Protein AF-A0A7C5RHK8-F1 (afdb_monomer)

Secondary structure (DSSP, 8-state):
--EEEEEEEEEEEEE--B-TTSPBPPPEEEEEEEEEEEEES---TTS-SS-HHHHHHHHHHHHHTTTTSBGGGSGGGTTS---HHHHHHHHHHHHHTT-SSEEEEEEEESSSS-EEEEE--

Foldseek 3Di:
DKDKDKDKDWAKEWEWFQDPVRDIDDIDIFTKMKMWMFMDDDAPPVRHPDDRVVLVVQLCVQCVLGHPYYVCPRPQCVPHGPDLVSVQVSSLVSSCVVDPTHTQWMWMDRDPPDIDIDGPD

Radius of gyration: 15.44 Å; Cα contacts (8 Å, |Δi|>4): 229; chains: 1; bounding box: 37×28×53 Å

Structure (mmCIF, N/CA/C/O backbone):
data_AF-A0A7C5RHK8-F1
#
_entry.id   AF-A0A7C5RHK8-F1
#
loop_
_atom_site.group_PDB
_atom_site.i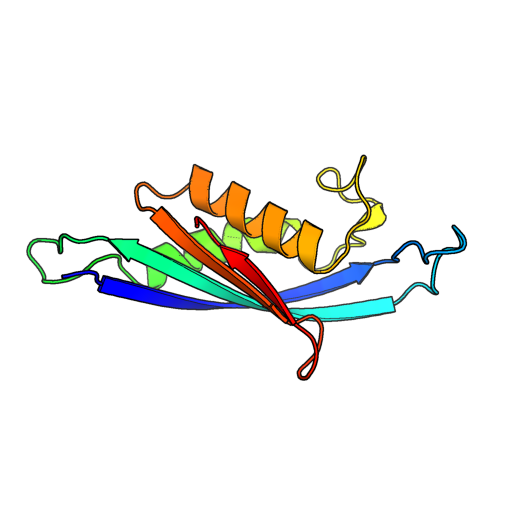d
_atom_site.type_symbol
_atom_site.label_atom_id
_atom_site.label_alt_id
_atom_site.label_comp_id
_atom_site.label_asym_id
_atom_site.label_entity_id
_atom_site.label_seq_id
_atom_site.pdbx_PDB_ins_code
_atom_site.Cartn_x
_atom_site.Cartn_y
_atom_site.Cartn_z
_atom_site.occupancy
_atom_site.B_iso_or_equiv
_atom_site.auth_seq_id
_atom_site.auth_comp_id
_atom_site.auth_asym_id
_atom_site.auth_atom_id
_atom_site.pdbx_PDB_model_num
ATOM 1 N N . MET A 1 1 ? -23.017 5.981 13.375 1.00 91.56 1 MET A N 1
ATOM 2 C CA . MET A 1 1 ? -21.955 6.942 12.992 1.00 91.56 1 MET A CA 1
ATOM 3 C C . MET A 1 1 ? -20.794 6.120 12.457 1.00 91.56 1 MET A C 1
ATOM 5 O O . MET A 1 1 ? -20.640 5.008 12.933 1.00 91.56 1 MET A O 1
ATOM 9 N N . ILE A 1 2 ? -20.037 6.600 11.469 1.00 96.00 2 ILE A N 1
ATOM 10 C CA . ILE A 1 2 ? -18.838 5.896 10.984 1.00 96.00 2 ILE A CA 1
ATOM 11 C C . ILE A 1 2 ? -17.607 6.644 11.482 1.00 96.00 2 ILE A C 1
ATOM 13 O O . ILE A 1 2 ? -17.495 7.851 11.269 1.00 96.00 2 ILE A O 1
ATOM 17 N N . TYR A 1 3 ? -16.699 5.915 12.119 1.00 97.81 3 TYR A N 1
ATOM 18 C CA . TYR A 1 3 ? -15.397 6.388 12.564 1.00 97.81 3 TYR A CA 1
ATOM 19 C C . TYR A 1 3 ? -14.323 5.942 11.576 1.00 97.81 3 TYR A C 1
ATOM 21 O O . TYR A 1 3 ? -14.429 4.871 10.974 1.00 97.81 3 TYR A O 1
ATOM 29 N N . ARG A 1 4 ? -13.291 6.772 11.416 1.00 98.12 4 ARG A N 1
ATOM 30 C CA . ARG A 1 4 ? -12.131 6.502 10.565 1.00 98.12 4 ARG A CA 1
ATOM 31 C C . ARG A 1 4 ? -10.853 6.781 11.331 1.00 98.12 4 ARG A C 1
ATOM 33 O O . ARG A 1 4 ? -10.742 7.825 11.972 1.00 98.12 4 ARG A O 1
ATOM 40 N N . VAL A 1 5 ? -9.902 5.861 11.236 1.00 98.44 5 VAL A N 1
ATOM 41 C CA . VAL A 1 5 ? -8.550 6.009 11.778 1.00 98.44 5 VAL A CA 1
ATOM 42 C C . VAL A 1 5 ? -7.569 5.938 10.620 1.00 98.44 5 VAL A C 1
ATOM 44 O O . VAL A 1 5 ? -7.653 5.031 9.796 1.00 98.44 5 VAL A O 1
ATOM 47 N N . VAL A 1 6 ? -6.661 6.913 10.557 1.00 98.69 6 VAL A N 1
ATOM 48 C CA . VAL A 1 6 ? -5.714 7.082 9.454 1.00 98.69 6 VAL A CA 1
ATOM 49 C C . VAL A 1 6 ? -4.290 7.078 9.992 1.00 98.69 6 VAL A C 1
ATOM 51 O O . VAL A 1 6 ? -3.975 7.832 10.912 1.00 98.69 6 VAL A O 1
ATOM 54 N N . VAL A 1 7 ? -3.424 6.258 9.399 1.00 98.81 7 VAL A N 1
ATOM 55 C CA . VAL A 1 7 ? -1.991 6.207 9.713 1.00 98.81 7 VAL A CA 1
ATOM 56 C C . VAL A 1 7 ? -1.182 6.368 8.431 1.00 98.81 7 VAL A C 1
ATOM 58 O O . VAL A 1 7 ? -1.503 5.777 7.400 1.00 98.81 7 VAL A O 1
ATOM 61 N N . LYS A 1 8 ? -0.121 7.178 8.513 1.00 98.62 8 LYS A N 1
ATOM 62 C CA . LYS A 1 8 ? 0.854 7.375 7.437 1.00 98.62 8 LYS 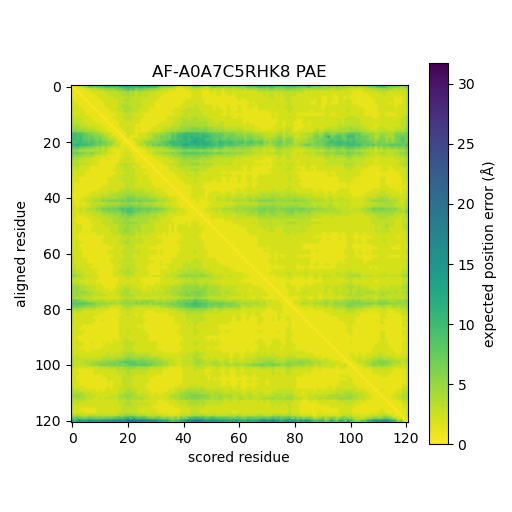A CA 1
ATOM 63 C C . LYS A 1 8 ? 2.135 6.598 7.715 1.00 98.62 8 LYS A C 1
ATOM 65 O O . LYS A 1 8 ? 2.575 6.517 8.860 1.00 98.62 8 LYS A O 1
ATOM 70 N N . SER A 1 9 ? 2.735 6.073 6.657 1.00 98.44 9 SER A N 1
ATOM 71 C CA . SER A 1 9 ? 4.050 5.436 6.657 1.00 98.44 9 SER A CA 1
ATOM 72 C C . SER A 1 9 ? 4.738 5.652 5.304 1.00 98.44 9 SER A C 1
ATOM 74 O O . SER A 1 9 ? 4.154 6.247 4.398 1.00 98.44 9 SER A O 1
ATOM 76 N N . SER A 1 10 ? 5.971 5.185 5.150 1.00 98.56 10 SER A N 1
ATOM 77 C CA . SER A 1 10 ? 6.719 5.299 3.898 1.00 98.56 10 SER A CA 1
ATOM 78 C C . SER A 1 10 ? 7.682 4.133 3.698 1.00 98.56 10 SER A C 1
ATOM 80 O O . SER A 1 10 ? 8.078 3.457 4.649 1.00 98.56 10 SER A O 1
ATOM 82 N N . PHE A 1 11 ? 8.043 3.885 2.443 1.00 98.75 11 PHE A N 1
ATOM 83 C CA . PHE A 1 11 ? 9.074 2.923 2.061 1.00 98.75 11 PHE A CA 1
ATOM 84 C C . PHE A 1 11 ? 9.768 3.390 0.777 1.00 98.75 11 PHE A C 1
ATOM 86 O O . PHE A 1 11 ? 9.208 4.169 0.008 1.00 98.75 11 PHE A O 1
ATOM 93 N N . SER A 1 12 ? 10.983 2.909 0.530 1.00 98.75 12 SER A N 1
ATOM 94 C CA . SER A 1 12 ? 11.765 3.274 -0.655 1.00 98.75 12 SER A CA 1
ATOM 95 C C . SER A 1 12 ? 11.997 2.045 -1.517 1.00 98.75 12 SER A C 1
ATOM 97 O O . SER A 1 12 ? 12.388 0.997 -1.004 1.00 98.75 12 SER A O 1
ATOM 99 N N . SER A 1 13 ? 11.753 2.117 -2.824 1.00 98.62 13 SER A N 1
ATOM 100 C CA . SER A 1 13 ? 11.959 0.974 -3.730 1.00 98.62 13 SER A CA 1
ATOM 101 C C . SER A 1 13 ? 12.191 1.416 -5.165 1.00 98.62 13 SER A C 1
ATOM 103 O O . SER A 1 13 ? 11.770 2.501 -5.561 1.00 98.62 13 SER A O 1
ATOM 105 N N . ALA A 1 14 ? 12.843 0.553 -5.941 1.00 98.50 14 ALA A N 1
ATOM 106 C CA . ALA A 1 14 ? 13.036 0.747 -7.372 1.00 98.50 14 ALA A CA 1
ATOM 107 C C . ALA A 1 14 ? 12.016 -0.069 -8.172 1.00 98.50 14 ALA A C 1
ATOM 109 O O . ALA A 1 14 ? 11.640 -1.167 -7.758 1.00 98.50 14 ALA A O 1
ATOM 110 N N . HIS A 1 15 ? 11.596 0.432 -9.330 1.00 98.19 15 HIS A N 1
ATOM 111 C CA . HIS A 1 15 ? 10.722 -0.295 -10.246 1.00 98.19 15 HIS A CA 1
ATOM 112 C C . HIS A 1 15 ? 10.887 0.162 -11.699 1.00 98.19 15 HIS A C 1
ATOM 114 O O . HIS A 1 15 ? 11.647 1.083 -12.012 1.00 98.19 15 HIS A O 1
ATOM 120 N N . ARG A 1 16 ? 10.180 -0.541 -12.581 1.00 97.62 16 ARG A N 1
ATOM 121 C CA . ARG A 1 16 ? 9.912 -0.169 -13.968 1.00 97.62 16 ARG A CA 1
ATOM 122 C C . ARG A 1 16 ? 8.477 -0.535 -14.301 1.00 97.62 16 ARG A C 1
ATOM 124 O O . ARG A 1 16 ? 8.016 -1.620 -13.939 1.00 97.62 16 ARG A O 1
ATOM 131 N N . VAL A 1 17 ? 7.820 0.312 -15.065 1.00 96.62 17 VAL A N 1
ATOM 132 C CA . VAL A 1 17 ? 6.469 0.146 -15.581 1.00 96.62 17 VAL A CA 1
ATOM 133 C C . VAL A 1 17 ? 6.512 -0.037 -17.097 1.00 96.62 17 VAL A C 1
ATOM 135 O O . VAL A 1 17 ? 7.417 0.429 -17.796 1.00 96.62 17 VAL A O 1
ATOM 138 N N . LYS A 1 18 ? 5.537 -0.791 -17.603 1.00 93.31 18 LYS A N 1
ATOM 139 C CA . LYS A 1 18 ? 5.332 -1.013 -19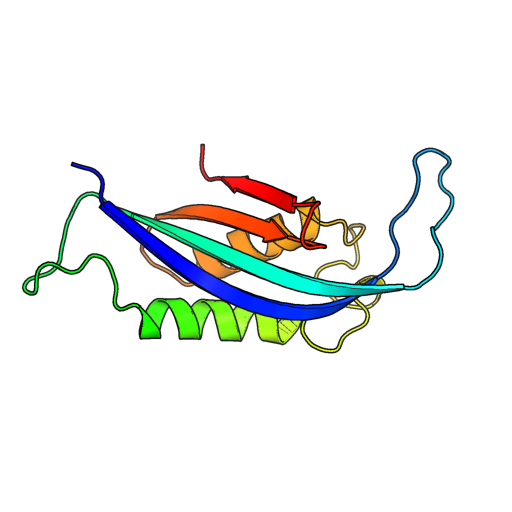.029 1.00 93.31 18 LYS A CA 1
ATOM 140 C C . LYS A 1 18 ? 4.434 0.092 -19.586 1.00 93.31 18 LYS A C 1
ATOM 142 O O . LYS A 1 18 ? 3.337 0.313 -19.079 1.00 93.31 18 LYS A O 1
ATOM 147 N N . LEU A 1 19 ? 4.912 0.778 -20.611 1.00 89.56 19 LEU A N 1
ATOM 148 C CA . LEU A 1 19 ? 4.224 1.860 -21.301 1.00 89.56 19 LEU A CA 1
ATOM 149 C C . LEU A 1 19 ? 3.144 1.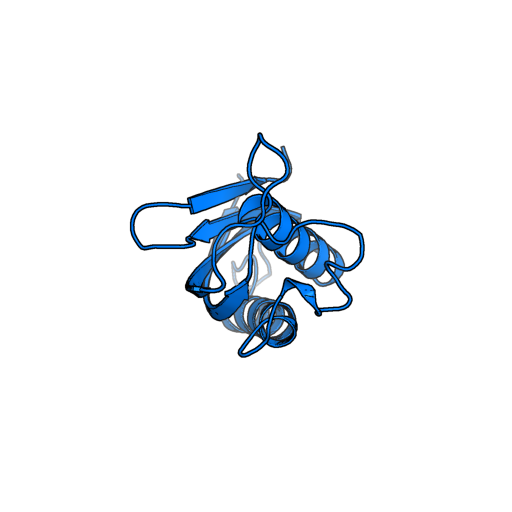312 -22.257 1.00 89.56 19 LEU A C 1
ATOM 151 O O . LEU A 1 19 ? 3.182 0.133 -22.621 1.00 89.56 19 LEU A O 1
ATOM 155 N N . PRO A 1 20 ? 2.195 2.150 -22.727 1.00 90.44 20 PRO A N 1
ATOM 156 C CA . PRO A 1 20 ? 1.130 1.719 -23.642 1.00 90.44 20 PRO A CA 1
ATOM 157 C C . PRO A 1 20 ? 1.610 1.112 -24.970 1.00 90.44 20 PRO A C 1
ATOM 159 O O . PRO A 1 20 ? 0.857 0.400 -25.624 1.00 90.44 20 PRO A O 1
ATOM 162 N N . ASN A 1 21 ? 2.847 1.399 -25.380 1.00 92.69 21 ASN A N 1
ATOM 163 C CA . ASN A 1 21 ? 3.495 0.838 -26.569 1.00 92.69 21 ASN A CA 1
ATOM 164 C C . ASN A 1 21 ? 4.261 -0.471 -26.283 1.00 92.69 21 ASN A C 1
ATOM 166 O O . ASN A 1 21 ? 5.082 -0.879 -27.099 1.00 92.69 21 ASN A O 1
ATOM 170 N N . ASP A 1 22 ? 4.025 -1.101 -25.129 1.00 90.00 22 ASP A N 1
ATOM 171 C CA . ASP A 1 22 ? 4.708 -2.301 -24.638 1.00 90.00 22 ASP A CA 1
ATOM 172 C C . ASP A 1 22 ? 6.211 -2.145 -24.329 1.00 90.00 22 ASP A C 1
ATOM 174 O O . ASP A 1 22 ? 6.878 -3.130 -23.991 1.00 90.00 22 ASP A O 1
ATOM 178 N N . GLU A 1 23 ? 6.750 -0.927 -24.361 1.00 94.94 23 GLU A N 1
ATOM 179 C CA . GLU A 1 23 ? 8.123 -0.663 -23.936 1.00 94.94 23 GLU A CA 1
ATOM 180 C C . GLU A 1 23 ? 8.218 -0.513 -22.417 1.00 94.94 23 GLU A C 1
ATOM 182 O O . GLU A 1 23 ? 7.279 -0.094 -21.746 1.00 94.94 23 GLU A O 1
ATOM 187 N N . TRP A 1 24 ? 9.375 -0.846 -21.851 1.00 95.94 24 TRP A N 1
ATOM 188 C CA . TRP A 1 24 ? 9.650 -0.590 -20.441 1.00 95.94 24 TRP A CA 1
ATOM 189 C C . TRP A 1 24 ? 10.288 0.779 -20.276 1.00 95.94 24 TRP A C 1
ATOM 191 O O . TRP A 1 24 ? 11.313 1.059 -20.902 1.00 95.94 24 TRP A O 1
ATOM 201 N N . GLU A 1 25 ? 9.771 1.577 -19.352 1.00 95.94 25 GLU A N 1
ATOM 202 C CA . GLU A 1 25 ? 10.449 2.804 -18.941 1.00 95.94 25 GLU A CA 1
ATOM 203 C C . GLU A 1 25 ? 11.835 2.508 -18.314 1.00 95.94 25 GLU A C 1
ATOM 205 O O . GLU A 1 25 ? 12.138 1.356 -17.960 1.00 95.94 25 GLU A O 1
ATOM 210 N N . PRO A 1 26 ? 12.721 3.509 -18.175 1.00 97.44 26 PRO A N 1
ATOM 211 C CA . PRO A 1 26 ? 13.996 3.339 -17.483 1.00 97.44 26 PRO A CA 1
ATOM 212 C C . PRO A 1 26 ? 13.828 2.920 -16.014 1.00 97.44 26 PRO A C 1
ATOM 214 O O . PRO A 1 26 ? 12.903 3.354 -15.332 1.00 97.44 26 PRO A O 1
ATOM 217 N N . LEU A 1 27 ? 14.764 2.107 -15.510 1.00 97.88 27 LEU A N 1
ATOM 218 C CA . LEU A 1 27 ? 14.846 1.797 -14.080 1.00 97.88 27 LEU A CA 1
ATOM 219 C C . LEU A 1 27 ? 14.995 3.079 -13.266 1.00 97.88 27 LEU A C 1
ATOM 221 O O . LEU A 1 27 ? 15.918 3.858 -13.499 1.00 97.88 27 LEU A O 1
ATOM 225 N N . HIS A 1 28 ? 14.123 3.242 -12.282 1.00 97.94 28 HIS A N 1
ATOM 226 C CA . HIS A 1 28 ? 14.175 4.338 -11.330 1.00 97.94 28 HIS A CA 1
ATOM 227 C C . HIS A 1 28 ? 13.579 3.889 -9.992 1.00 97.94 28 HIS A C 1
ATOM 229 O O . HIS A 1 28 ? 13.252 2.714 -9.813 1.00 97.94 28 HIS A O 1
ATOM 235 N N . GLY A 1 29 ? 13.485 4.795 -9.024 1.00 98.00 29 GLY A N 1
ATOM 236 C CA . GLY A 1 29 ? 12.888 4.484 -7.735 1.00 98.00 29 GLY A CA 1
ATOM 237 C C . GLY A 1 29 ? 12.286 5.697 -7.061 1.00 98.00 29 GLY A C 1
ATOM 238 O O . GLY A 1 29 ? 12.581 6.833 -7.427 1.00 98.00 29 GLY A O 1
ATOM 239 N N . HIS A 1 30 ? 11.470 5.413 -6.052 1.00 98.44 30 HIS A N 1
ATOM 240 C CA . HIS A 1 30 ? 10.671 6.400 -5.341 1.00 98.44 30 HIS A CA 1
ATOM 241 C C . HIS A 1 30 ? 10.751 6.201 -3.836 1.00 98.44 30 HIS A C 1
ATOM 243 O O . HIS A 1 30 ? 10.981 5.093 -3.341 1.00 98.44 30 HIS A O 1
ATOM 249 N N . ASN A 1 31 ? 10.509 7.295 -3.119 1.00 98.38 31 ASN A N 1
ATOM 250 C CA . ASN A 1 31 ? 10.212 7.285 -1.694 1.00 98.38 31 ASN A CA 1
ATOM 251 C C . ASN A 1 31 ? 8.693 7.360 -1.543 1.00 98.38 31 ASN A C 1
ATOM 253 O O . ASN A 1 31 ? 8.122 8.443 -1.415 1.00 98.38 31 ASN A O 1
ATOM 257 N N . TYR A 1 32 ? 8.049 6.200 -1.604 1.00 98.69 32 TYR A N 1
ATOM 258 C CA . TYR A 1 32 ? 6.602 6.092 -1.553 1.00 98.69 32 TYR A CA 1
ATOM 259 C C . TYR A 1 32 ? 6.075 6.521 -0.186 1.00 98.69 32 TYR A C 1
ATOM 261 O O . TYR A 1 32 ? 6.570 6.067 0.850 1.00 98.69 32 TYR A O 1
ATOM 269 N N . ASN A 1 33 ? 5.015 7.327 -0.178 1.00 98.69 33 ASN A N 1
ATOM 270 C CA . ASN A 1 33 ? 4.243 7.601 1.032 1.00 98.69 33 ASN A CA 1
ATOM 271 C C . ASN A 1 33 ? 2.923 6.832 0.979 1.00 98.69 33 ASN A C 1
ATOM 273 O O . ASN A 1 33 ? 2.199 6.883 -0.011 1.00 98.69 33 ASN A O 1
ATOM 277 N N . VAL A 1 34 ? 2.596 6.135 2.061 1.00 98.69 34 VAL A N 1
ATOM 278 C CA . VAL A 1 34 ? 1.389 5.318 2.194 1.00 98.69 34 VAL A CA 1
ATOM 279 C C . VAL A 1 34 ? 0.528 5.902 3.300 1.00 98.69 34 VAL A C 1
ATOM 281 O O . VAL A 1 34 ? 0.996 6.120 4.414 1.00 98.69 34 VAL A O 1
ATOM 284 N N . GLU A 1 35 ? -0.746 6.117 3.015 1.00 98.75 35 GLU A N 1
ATOM 285 C CA . GLU A 1 35 ? -1.771 6.449 3.994 1.00 98.75 35 GLU A CA 1
ATOM 286 C C . GLU A 1 35 ? -2.821 5.339 3.997 1.00 98.75 35 GLU A C 1
ATOM 288 O O . GLU A 1 35 ? -3.401 5.020 2.960 1.00 98.75 35 GLU A O 1
ATOM 293 N N . VAL A 1 36 ? -3.067 4.750 5.162 1.00 98.81 36 VAL A N 1
ATOM 294 C CA . VAL A 1 36 ? -4.054 3.681 5.332 1.00 98.81 36 VAL A CA 1
ATOM 295 C C . VAL A 1 36 ? -5.154 4.176 6.246 1.00 98.81 36 VAL A C 1
ATOM 297 O O . VAL A 1 36 ? -4.884 4.628 7.360 1.00 98.81 36 VAL A O 1
ATOM 300 N N . CYS A 1 37 ? -6.388 4.076 5.768 1.00 98.75 37 CYS A N 1
ATOM 301 C CA . CYS A 1 37 ? -7.587 4.398 6.518 1.00 98.75 37 CYS A CA 1
ATOM 302 C C . CYS A 1 37 ? -8.366 3.122 6.812 1.00 98.75 37 CYS A C 1
ATOM 304 O O . CYS A 1 37 ? -8.675 2.348 5.905 1.00 98.75 37 CYS A O 1
ATOM 306 N N . VAL A 1 38 ? -8.733 2.929 8.073 1.00 98.44 38 VAL A N 1
ATOM 307 C CA . VAL A 1 38 ? -9.646 1.868 8.509 1.00 98.44 38 VAL A CA 1
ATOM 308 C C . VAL A 1 38 ? -10.937 2.490 9.024 1.00 98.44 38 VAL A C 1
ATOM 310 O O . VAL A 1 38 ? -10.915 3.575 9.612 1.00 98.44 38 VAL A O 1
ATOM 313 N N . ARG A 1 39 ? -12.070 1.815 8.803 1.00 97.75 39 ARG A N 1
ATOM 314 C CA . ARG A 1 39 ? -13.403 2.286 9.204 1.00 97.75 39 ARG A CA 1
ATOM 315 C C . ARG A 1 39 ? -14.155 1.274 10.061 1.00 97.75 39 ARG A C 1
ATOM 317 O O . ARG A 1 39 ? -14.045 0.065 9.861 1.00 97.75 39 ARG A O 1
ATOM 324 N N . GLY A 1 40 ? -14.990 1.791 10.957 1.00 96.88 40 GLY A N 1
ATOM 325 C CA . GLY A 1 40 ? -15.950 1.010 11.736 1.00 96.88 40 GLY A CA 1
ATOM 326 C C . GLY A 1 40 ? -17.041 1.886 12.342 1.00 96.88 40 GLY A C 1
ATOM 327 O O . GLY A 1 40 ? -16.961 3.114 12.313 1.00 96.88 40 GLY A O 1
ATOM 328 N N . ASP A 1 41 ? -18.089 1.256 12.858 1.00 97.00 41 ASP A N 1
ATOM 329 C CA . ASP A 1 41 ? -19.261 1.921 13.444 1.00 97.00 41 ASP A CA 1
ATOM 330 C C . ASP A 1 41 ? -19.349 1.785 14.973 1.00 97.00 41 ASP A C 1
ATOM 332 O O . ASP A 1 41 ? -20.219 2.395 15.596 1.00 97.00 41 ASP A O 1
ATOM 336 N N . THR A 1 42 ? -18.427 1.029 15.570 1.00 96.38 42 THR A N 1
ATOM 337 C CA . THR A 1 42 ? -18.389 0.700 16.996 1.00 96.38 42 THR A CA 1
ATOM 338 C C . THR A 1 42 ? -17.013 1.036 17.568 1.00 96.38 42 THR A C 1
ATOM 340 O O . THR A 1 42 ? -15.996 0.805 16.916 1.00 96.38 42 THR A O 1
ATOM 343 N N . LEU A 1 43 ? -16.987 1.588 18.782 1.00 97.12 43 LEU A N 1
ATOM 344 C CA . LEU A 1 43 ? -15.770 1.873 19.546 1.00 97.12 43 LEU A CA 1
ATOM 345 C C . LEU A 1 43 ? -15.658 0.900 20.724 1.00 97.12 43 LEU A C 1
ATOM 347 O O . LEU A 1 43 ? -16.673 0.412 21.228 1.00 97.12 43 LEU A O 1
ATOM 351 N N . ASP A 1 44 ? -14.435 0.631 21.171 1.00 95.38 44 ASP A N 1
ATOM 352 C CA . ASP A 1 44 ? -14.176 -0.189 22.352 1.00 95.38 44 ASP A CA 1
ATOM 353 C C . ASP A 1 44 ? -14.581 0.526 23.663 1.00 95.38 44 ASP A C 1
ATOM 355 O O . ASP A 1 44 ? -15.058 1.664 23.679 1.00 95.38 44 ASP A O 1
ATOM 359 N N . LYS A 1 45 ? -14.357 -0.133 24.808 1.00 96.81 45 LYS A N 1
ATOM 360 C CA . LYS A 1 45 ? -14.655 0.424 26.144 1.00 96.81 45 LYS A CA 1
ATOM 361 C C . LYS A 1 45 ? -13.896 1.718 26.478 1.00 96.81 45 LYS A C 1
ATOM 363 O O . LYS A 1 45 ? -14.280 2.407 27.419 1.00 96.81 45 LYS A O 1
ATOM 368 N N . ASN A 1 46 ? -12.816 2.016 25.757 1.00 96.44 46 ASN A N 1
ATOM 369 C CA . ASN A 1 46 ? -11.996 3.210 25.928 1.00 96.44 46 ASN A CA 1
ATOM 370 C C . ASN A 1 46 ? -12.357 4.303 24.904 1.00 96.44 46 ASN A C 1
ATOM 372 O O . ASN A 1 46 ? -11.747 5.370 24.917 1.00 96.44 46 ASN A O 1
ATOM 376 N N . GLY A 1 47 ? -13.334 4.058 24.023 1.00 97.12 47 GLY A N 1
ATOM 377 C CA . GLY A 1 47 ? -13.726 4.989 22.969 1.00 97.12 47 GLY A CA 1
ATOM 378 C C . GLY A 1 47 ? -12.789 4.981 21.758 1.00 97.12 47 GLY A C 1
ATOM 379 O O . GLY A 1 47 ? -12.733 5.975 21.036 1.00 97.12 47 GLY A O 1
ATOM 380 N N . MET A 1 48 ? -12.052 3.894 21.523 1.00 97.44 48 MET A N 1
ATOM 381 C CA . MET A 1 48 ? -11.121 3.764 20.401 1.00 97.44 48 MET A CA 1
ATOM 382 C C . MET A 1 48 ? -11.650 2.795 19.346 1.00 97.44 48 MET A C 1
ATOM 384 O O . MET A 1 48 ? -12.256 1.774 19.665 1.00 97.44 48 MET A O 1
ATOM 388 N N . LEU A 1 49 ? -11.409 3.123 18.076 1.00 97.44 49 LEU A N 1
ATOM 389 C CA . LEU A 1 49 ? -11.711 2.229 16.959 1.00 97.44 49 LEU A CA 1
ATOM 390 C C . LEU A 1 49 ? -10.595 1.180 16.785 1.00 97.44 49 LEU A C 1
ATOM 392 O O . LEU A 1 49 ? -10.881 0.000 16.628 1.00 97.44 49 LEU A O 1
ATOM 396 N N . ILE A 1 50 ? -9.339 1.628 16.823 1.00 97.31 50 ILE A 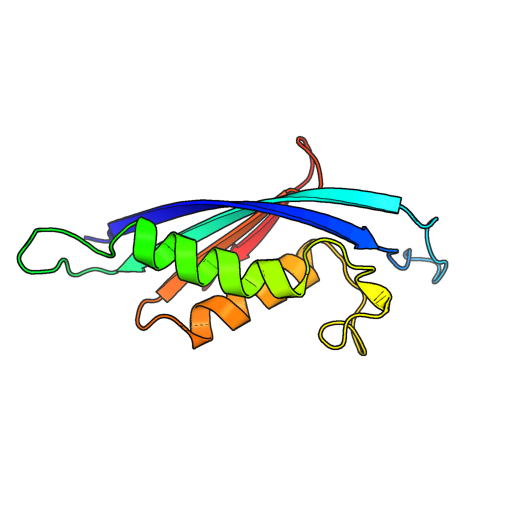N 1
ATOM 397 C CA . ILE A 1 50 ? -8.107 0.828 16.862 1.00 97.31 50 ILE A CA 1
ATOM 398 C C . ILE A 1 50 ? -6.998 1.690 17.473 1.00 97.31 50 ILE A C 1
ATOM 400 O O . ILE A 1 50 ? -7.050 2.919 17.363 1.00 97.31 50 ILE A O 1
ATOM 404 N N . ASP A 1 51 ? -6.002 1.066 18.097 1.00 97.44 51 ASP A N 1
ATOM 405 C CA . ASP A 1 51 ? -4.796 1.762 18.537 1.00 97.44 51 ASP A CA 1
ATOM 406 C C . ASP A 1 51 ? -3.918 2.172 17.332 1.00 97.44 51 ASP A C 1
ATOM 408 O O . ASP A 1 51 ? -3.702 1.407 16.388 1.00 97.44 51 ASP A O 1
ATOM 412 N N . PHE A 1 52 ? -3.398 3.404 17.334 1.00 97.69 52 PHE A N 1
ATOM 413 C CA . PHE A 1 52 ? -2.583 3.899 16.218 1.00 97.69 52 PHE A CA 1
ATOM 414 C C . PHE A 1 52 ? -1.269 3.126 16.045 1.00 97.69 52 PHE A C 1
ATOM 416 O O . PHE A 1 52 ? -0.790 2.990 14.917 1.00 97.69 52 PHE A O 1
ATOM 423 N N . PHE A 1 53 ? -0.665 2.649 17.136 1.00 97.62 53 PHE A N 1
ATOM 424 C CA . PHE A 1 53 ? 0.564 1.863 17.099 1.00 97.62 53 PHE A CA 1
ATOM 425 C C . PHE A 1 53 ? 0.304 0.474 16.530 1.00 97.62 53 PHE A C 1
ATOM 427 O O . PHE A 1 53 ? 1.075 0.049 15.676 1.00 97.62 53 PHE A O 1
ATOM 434 N N . GLU A 1 54 ? -0.809 -0.160 16.905 1.00 97.69 54 GLU A N 1
ATOM 435 C CA . GLU A 1 54 ? -1.234 -1.444 16.331 1.00 97.69 54 GLU A CA 1
ATOM 436 C C . GLU A 1 54 ? -1.390 -1.341 14.805 1.00 97.69 54 GLU A C 1
ATOM 438 O O . GLU A 1 54 ? -0.772 -2.097 14.052 1.00 97.69 54 GLU A O 1
ATOM 443 N N . LEU A 1 55 ? -2.138 -0.341 14.319 1.00 98.38 55 LEU A N 1
ATOM 444 C CA . LEU A 1 55 ? -2.296 -0.134 12.878 1.00 98.38 55 LEU A CA 1
ATOM 445 C C . LEU A 1 55 ? -0.951 0.175 12.198 1.00 98.38 55 LEU A C 1
ATOM 447 O O . LEU A 1 55 ? -0.670 -0.332 11.110 1.00 98.38 55 LEU A O 1
ATOM 451 N N . ARG A 1 56 ? -0.089 0.979 12.831 1.00 98.50 56 ARG A N 1
ATOM 452 C CA . ARG A 1 56 ? 1.238 1.306 12.292 1.00 98.50 56 ARG A CA 1
ATOM 453 C C . ARG A 1 56 ? 2.145 0.081 12.194 1.00 98.50 56 ARG A C 1
ATOM 455 O O . ARG A 1 56 ? 2.892 -0.013 11.220 1.00 98.50 56 ARG A O 1
ATOM 462 N N . GLU A 1 57 ? 2.110 -0.828 13.163 1.00 98.50 57 GLU A N 1
ATOM 463 C CA . GLU A 1 57 ? 2.886 -2.073 13.134 1.00 98.50 57 GLU A CA 1
ATOM 464 C C . GLU A 1 57 ? 2.442 -2.965 11.975 1.00 98.50 57 GLU A C 1
ATOM 466 O O . GLU A 1 57 ? 3.279 -3.358 11.162 1.00 98.50 57 GLU A O 1
ATOM 471 N N . ILE A 1 58 ? 1.130 -3.163 11.801 1.00 98.50 58 ILE A N 1
ATOM 472 C CA . ILE A 1 58 ? 0.572 -3.919 10.668 1.00 98.50 58 ILE A CA 1
ATOM 473 C C . ILE A 1 58 ? 1.026 -3.315 9.330 1.00 98.50 58 ILE A C 1
ATOM 475 O O . ILE A 1 58 ? 1.511 -4.039 8.456 1.00 98.50 58 ILE A O 1
ATOM 479 N N . ILE A 1 59 ? 0.910 -1.991 9.169 1.00 98.69 59 ILE A N 1
ATOM 480 C CA . ILE A 1 59 ? 1.354 -1.290 7.953 1.00 98.69 59 ILE A CA 1
ATOM 481 C C . ILE A 1 59 ? 2.853 -1.503 7.732 1.00 98.69 59 ILE A C 1
ATOM 483 O O . ILE A 1 59 ? 3.267 -1.825 6.619 1.00 98.69 59 ILE A O 1
ATOM 487 N N . SER A 1 60 ? 3.662 -1.345 8.782 1.00 98.50 60 SER A N 1
ATOM 488 C CA . SER A 1 60 ? 5.123 -1.464 8.714 1.00 98.50 60 SER A CA 1
ATOM 489 C C . SER A 1 60 ? 5.553 -2.865 8.288 1.00 98.50 60 SER A C 1
ATOM 491 O O . SER A 1 60 ? 6.410 -3.005 7.418 1.00 98.50 60 SER A O 1
ATOM 493 N N . GLU A 1 61 ? 4.923 -3.909 8.828 1.00 98.56 61 GLU A N 1
ATOM 494 C CA . GLU A 1 61 ? 5.185 -5.288 8.416 1.00 98.56 61 GLU A CA 1
ATOM 495 C C . GLU A 1 61 ? 4.852 -5.525 6.940 1.00 98.56 61 GLU A C 1
ATOM 497 O O . GLU A 1 61 ? 5.613 -6.192 6.239 1.00 98.56 61 GLU A O 1
ATOM 502 N N . VAL A 1 62 ? 3.742 -4.973 6.443 1.00 98.62 62 VAL A N 1
ATOM 503 C CA . VAL A 1 62 ? 3.343 -5.120 5.037 1.00 98.62 62 VAL A CA 1
ATOM 504 C C . VAL A 1 62 ? 4.317 -4.395 4.112 1.00 98.62 62 VAL A C 1
ATOM 506 O O . VAL A 1 62 ? 4.858 -5.019 3.199 1.00 98.62 62 VAL A O 1
ATOM 509 N N . ILE A 1 63 ? 4.606 -3.115 4.362 1.00 98.50 63 ILE A N 1
ATOM 510 C CA . ILE A 1 63 ? 5.499 -2.335 3.489 1.00 98.50 63 ILE A CA 1
ATOM 511 C C . ILE A 1 63 ? 6.963 -2.780 3.603 1.00 98.50 63 ILE A C 1
ATOM 513 O O . ILE A 1 63 ? 7.723 -2.604 2.653 1.00 98.50 63 ILE A O 1
ATOM 517 N N . SER A 1 64 ? 7.374 -3.416 4.709 1.00 98.38 64 SER A N 1
ATOM 518 C CA . SER A 1 64 ? 8.731 -3.976 4.852 1.00 98.38 64 SER A CA 1
ATOM 519 C C . SER A 1 64 ? 9.046 -5.041 3.799 1.00 98.38 64 SER A C 1
ATOM 521 O O . SER A 1 64 ? 10.201 -5.215 3.422 1.00 98.38 64 SER A O 1
ATOM 523 N N . LYS A 1 65 ? 8.013 -5.709 3.269 1.00 97.94 65 LYS A N 1
ATOM 524 C CA . LYS A 1 65 ? 8.122 -6.681 2.174 1.00 97.94 65 LYS A CA 1
ATOM 525 C C . LYS A 1 65 ? 8.484 -6.038 0.834 1.00 97.94 65 LYS A C 1
ATOM 527 O O . LYS A 1 65 ? 8.864 -6.751 -0.093 1.00 97.94 65 LYS A O 1
ATOM 532 N N . LEU A 1 66 ? 8.300 -4.723 0.728 1.00 98.50 66 LEU A N 1
ATOM 533 C CA . LEU A 1 66 ? 8.587 -3.913 -0.450 1.00 98.50 66 LEU A CA 1
ATOM 534 C C . LEU A 1 66 ? 9.870 -3.100 -0.251 1.00 98.50 66 LEU A C 1
ATOM 536 O O . LEU A 1 66 ? 10.650 -2.956 -1.186 1.00 98.50 66 LEU A O 1
ATOM 540 N N . ASN A 1 67 ? 10.105 -2.609 0.966 1.00 98.31 67 ASN A N 1
ATOM 541 C CA . ASN A 1 67 ? 11.170 -1.664 1.280 1.00 98.31 67 ASN A CA 1
ATOM 542 C C . ASN A 1 67 ? 12.570 -2.144 0.851 1.00 98.31 67 ASN A C 1
ATOM 544 O O . ASN A 1 67 ? 12.937 -3.303 1.037 1.00 98.31 67 ASN A O 1
ATOM 548 N N . TYR A 1 68 ? 13.357 -1.221 0.301 1.00 97.88 68 TYR A N 1
ATOM 549 C CA . TYR A 1 68 ? 14.703 -1.436 -0.235 1.00 97.88 68 TYR A CA 1
ATOM 550 C C . TYR A 1 68 ? 14.819 -2.582 -1.255 1.00 97.88 68 TYR A C 1
ATOM 552 O O . TYR A 1 68 ? 15.860 -3.234 -1.335 1.00 97.88 68 TYR A O 1
ATOM 560 N N . SER A 1 69 ? 13.775 -2.826 -2.055 1.00 97.62 69 SER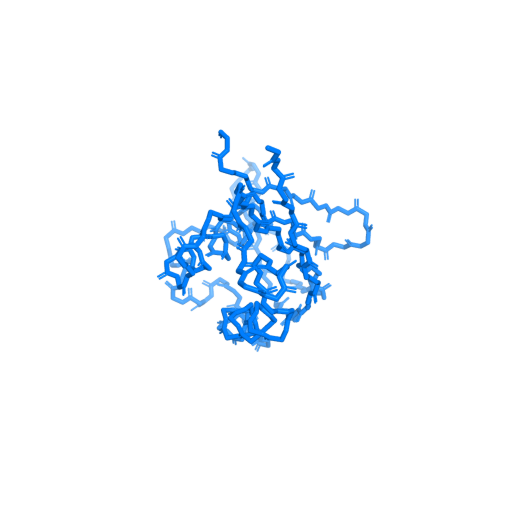 A N 1
ATOM 561 C CA . SER A 1 69 ? 13.783 -3.868 -3.089 1.00 97.62 69 SER A CA 1
ATOM 562 C C . SER A 1 69 ? 13.582 -3.319 -4.505 1.00 97.62 69 SER A C 1
ATOM 564 O O . SER A 1 69 ? 13.150 -2.180 -4.707 1.00 97.62 69 SER A O 1
ATOM 566 N N . TYR A 1 70 ? 13.915 -4.150 -5.496 1.00 98.31 70 TYR A N 1
ATOM 567 C CA . TYR A 1 70 ? 13.495 -3.961 -6.879 1.00 98.31 70 TYR A CA 1
ATOM 568 C C . TYR A 1 70 ? 12.155 -4.676 -7.090 1.00 98.31 70 TYR A C 1
ATOM 570 O O . TYR A 1 70 ? 12.089 -5.907 -7.091 1.00 98.31 70 TYR A O 1
ATOM 578 N N . LEU A 1 71 ? 11.074 -3.906 -7.234 1.00 98.38 71 LEU A N 1
ATOM 579 C CA . LEU A 1 71 ? 9.706 -4.430 -7.174 1.00 98.38 71 LEU A CA 1
ATOM 580 C C . LEU A 1 71 ? 9.390 -5.413 -8.304 1.00 98.38 71 LEU A C 1
ATOM 582 O O . LEU A 1 71 ? 8.651 -6.364 -8.077 1.00 98.38 71 LEU A O 1
ATOM 586 N N . ASN A 1 72 ? 9.979 -5.249 -9.489 1.00 97.56 72 ASN A N 1
ATOM 587 C CA . ASN A 1 72 ? 9.749 -6.155 -10.619 1.00 97.56 72 ASN A CA 1
ATOM 588 C C . ASN A 1 72 ? 10.276 -7.583 -10.378 1.00 97.56 72 ASN A C 1
ATOM 590 O O . ASN A 1 72 ? 9.818 -8.509 -11.040 1.00 97.56 72 ASN A O 1
ATOM 594 N N . GLU A 1 73 ? 11.227 -7.777 -9.459 1.00 97.00 73 GLU A N 1
ATOM 595 C CA . GLU A 1 73 ? 11.726 -9.104 -9.053 1.00 97.00 73 GLU A CA 1
ATOM 596 C C . GLU A 1 73 ? 11.061 -9.616 -7.770 1.00 97.00 73 GLU A C 1
ATOM 598 O O . GLU A 1 73 ? 11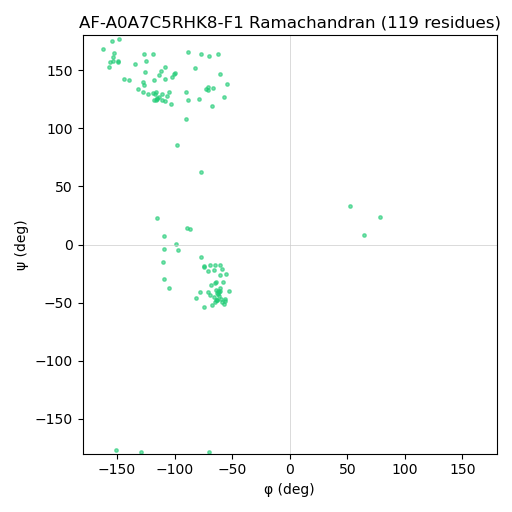.290 -10.748 -7.334 1.00 97.00 73 GLU A O 1
ATOM 603 N N . ASN A 1 74 ? 10.218 -8.795 -7.146 1.00 96.38 74 ASN A N 1
ATOM 604 C CA . ASN A 1 74 ? 9.523 -9.179 -5.938 1.00 96.38 74 ASN A CA 1
ATOM 605 C C . ASN A 1 74 ? 8.423 -10.198 -6.269 1.00 96.38 74 ASN A C 1
ATOM 607 O O . ASN A 1 74 ? 7.622 -10.011 -7.185 1.00 96.38 74 ASN A O 1
ATOM 611 N N . LYS A 1 75 ? 8.346 -11.279 -5.484 1.00 95.81 75 LYS A N 1
ATOM 612 C CA . LYS A 1 75 ? 7.399 -12.386 -5.695 1.00 95.81 75 LYS A CA 1
ATOM 613 C C . LYS A 1 75 ? 5.931 -11.949 -5.771 1.00 95.81 75 LYS A C 1
ATOM 615 O O . LYS A 1 75 ? 5.140 -12.659 -6.382 1.00 95.81 75 LYS A O 1
ATOM 620 N N . PHE A 1 76 ? 5.571 -10.817 -5.161 1.00 94.19 76 PHE A N 1
ATOM 621 C CA . PHE A 1 76 ? 4.204 -10.285 -5.184 1.00 94.19 76 PHE A CA 1
ATOM 622 C C . PHE A 1 76 ? 3.818 -9.664 -6.534 1.00 94.19 76 PHE A C 1
ATOM 624 O O . PHE A 1 76 ? 2.634 -9.567 -6.828 1.00 94.19 76 PHE A O 1
ATOM 631 N N . PHE A 1 77 ? 4.799 -9.303 -7.367 1.00 96.44 77 PHE A N 1
ATOM 632 C CA . PHE A 1 77 ? 4.594 -8.682 -8.679 1.00 96.44 77 PHE A CA 1
ATOM 633 C C . PHE A 1 77 ? 5.076 -9.573 -9.832 1.00 96.44 77 PHE A C 1
ATOM 635 O O . PHE A 1 77 ? 5.359 -9.095 -10.924 1.00 96.44 77 PHE A O 1
ATOM 642 N N . LYS A 1 78 ? 5.166 -10.892 -9.620 1.00 91.81 78 LYS A N 1
ATOM 643 C CA . LYS A 1 78 ? 5.642 -11.825 -10.654 1.00 91.81 78 LYS A CA 1
ATOM 644 C C . LYS A 1 78 ? 4.760 -11.823 -11.910 1.00 91.81 78 LYS A C 1
ATOM 646 O O . LYS A 1 78 ? 5.277 -11.925 -13.018 1.00 91.81 78 LYS A O 1
ATOM 651 N N . ASP A 1 79 ? 3.449 -11.688 -11.721 1.00 91.75 79 ASP A N 1
ATOM 652 C CA . ASP A 1 79 ? 2.446 -11.761 -12.792 1.00 91.75 79 ASP A CA 1
ATOM 653 C C . ASP A 1 79 ? 1.807 -10.391 -13.099 1.00 91.75 79 ASP A C 1
ATOM 655 O O . ASP A 1 79 ? 0.852 -10.297 -13.869 1.00 91.75 79 ASP A O 1
ATOM 659 N N . THR A 1 80 ? 2.319 -9.310 -12.498 1.00 94.44 80 THR A N 1
ATOM 660 C CA . THR A 1 80 ? 1.745 -7.959 -12.601 1.00 94.44 80 THR A CA 1
ATOM 661 C C . THR A 1 80 ? 2.830 -6.892 -12.631 1.00 94.44 80 THR A C 1
ATOM 663 O O . THR A 1 80 ? 3.790 -6.960 -11.875 1.00 94.44 80 THR A O 1
ATOM 666 N N . VAL A 1 81 ? 2.649 -5.839 -13.425 1.00 96.06 81 VAL A N 1
ATOM 667 C CA . VAL A 1 81 ? 3.571 -4.693 -13.434 1.00 96.06 81 VAL A CA 1
ATOM 668 C C . VAL A 1 81 ? 3.414 -3.885 -12.134 1.00 96.06 81 VAL A C 1
ATOM 670 O O . VAL A 1 81 ? 2.274 -3.582 -11.774 1.00 96.06 81 VAL A O 1
ATOM 673 N N . PRO A 1 82 ? 4.499 -3.503 -11.433 1.00 97.56 82 PRO A N 1
ATOM 674 C CA . PRO A 1 82 ? 4.428 -2.755 -10.174 1.00 97.56 82 PRO A CA 1
ATOM 675 C C . PRO A 1 82 ? 4.116 -1.264 -10.404 1.00 97.56 82 PRO A C 1
ATOM 677 O O . PRO A 1 82 ? 4.929 -0.399 -10.087 1.00 97.56 82 PRO A O 1
ATOM 680 N N . THR A 1 83 ? 2.949 -0.957 -10.976 1.00 97.81 83 THR A N 1
ATOM 681 C CA . THR A 1 83 ? 2.418 0.415 -11.025 1.00 97.81 83 THR A CA 1
ATOM 682 C C . THR A 1 83 ? 1.985 0.870 -9.630 1.00 97.81 83 THR A C 1
ATOM 684 O O . THR A 1 83 ? 1.744 0.034 -8.750 1.00 97.81 83 THR A O 1
ATOM 687 N N . ALA A 1 84 ? 1.820 2.179 -9.430 1.00 98.19 84 ALA A N 1
ATOM 688 C CA . ALA A 1 84 ? 1.301 2.730 -8.181 1.00 98.19 84 ALA A CA 1
ATOM 689 C C . ALA A 1 84 ? -0.039 2.084 -7.761 1.00 98.19 84 ALA A C 1
ATOM 691 O O . ALA A 1 84 ? -0.226 1.752 -6.590 1.00 98.19 84 ALA A O 1
ATOM 692 N N . GLU A 1 85 ? -0.950 1.821 -8.705 1.00 98.38 85 GLU A N 1
ATOM 693 C CA . GLU A 1 85 ? -2.231 1.151 -8.448 1.00 98.38 85 GLU A CA 1
ATOM 694 C C . GLU A 1 85 ? -2.041 -0.281 -7.942 1.00 98.38 85 GLU A C 1
ATOM 696 O O . GLU A 1 85 ? -2.647 -0.664 -6.941 1.00 98.38 85 GLU A O 1
ATOM 701 N N . ASN A 1 86 ? -1.188 -1.075 -8.598 1.00 98.25 86 ASN A N 1
ATOM 702 C CA . ASN A 1 86 ? -0.951 -2.465 -8.204 1.00 98.25 86 ASN A CA 1
ATOM 703 C C . ASN A 1 86 ? -0.213 -2.562 -6.863 1.00 98.25 86 ASN A C 1
ATOM 705 O O . ASN A 1 86 ? -0.505 -3.453 -6.065 1.00 98.25 86 ASN A O 1
ATOM 709 N N . ILE A 1 87 ? 0.694 -1.625 -6.574 1.00 98.62 87 ILE A N 1
ATOM 710 C CA . ILE A 1 87 ? 1.353 -1.518 -5.268 1.00 98.62 87 ILE A CA 1
ATOM 711 C C . ILE A 1 87 ? 0.328 -1.164 -4.183 1.00 98.62 87 ILE A C 1
ATOM 713 O O . ILE A 1 87 ? 0.267 -1.836 -3.152 1.00 98.62 87 ILE A O 1
ATOM 717 N N . ALA A 1 88 ? -0.510 -0.147 -4.410 1.00 98.75 88 ALA A N 1
ATOM 718 C CA . ALA A 1 88 ? -1.555 0.248 -3.466 1.00 98.75 88 ALA A CA 1
ATOM 719 C C . ALA A 1 88 ? -2.560 -0.887 -3.223 1.00 98.75 88 ALA A C 1
ATOM 721 O O . ALA A 1 88 ? -2.950 -1.126 -2.080 1.00 98.75 88 ALA A O 1
ATOM 722 N N . LYS A 1 89 ? -2.926 -1.627 -4.278 1.00 98.38 89 LYS A N 1
ATOM 723 C CA . LYS A 1 89 ? -3.806 -2.797 -4.201 1.00 98.38 89 LYS A CA 1
ATOM 724 C C . LYS A 1 89 ? -3.192 -3.909 -3.358 1.00 98.38 89 LYS A C 1
ATOM 726 O O . LYS A 1 89 ? -3.859 -4.409 -2.459 1.00 98.38 89 LYS A O 1
ATOM 731 N N . PHE A 1 90 ? -1.925 -4.249 -3.591 1.00 98.50 90 PHE A N 1
ATOM 732 C CA . PHE A 1 90 ? -1.211 -5.231 -2.775 1.00 98.50 90 PHE A CA 1
ATOM 733 C C . PHE A 1 90 ? -1.219 -4.842 -1.288 1.00 98.50 90 PHE A C 1
ATOM 735 O O . PHE A 1 90 ? -1.553 -5.664 -0.436 1.00 98.50 90 PHE A O 1
ATOM 742 N N . ILE A 1 91 ? -0.907 -3.580 -0.969 1.00 98.69 91 ILE A N 1
ATOM 743 C CA . ILE A 1 91 ? -0.921 -3.082 0.416 1.00 98.69 91 ILE A CA 1
ATOM 744 C C . ILE A 1 91 ? -2.334 -3.179 1.010 1.00 98.69 91 ILE A C 1
ATOM 746 O O . ILE A 1 91 ? -2.495 -3.637 2.141 1.00 98.69 91 ILE A O 1
ATOM 750 N N . PHE A 1 92 ? -3.357 -2.779 0.252 1.00 98.75 92 PHE A N 1
ATOM 751 C CA . PHE A 1 92 ? -4.757 -2.856 0.666 1.00 98.75 92 PHE A CA 1
ATOM 752 C C . PHE A 1 92 ? -5.176 -4.293 1.000 1.00 98.75 92 PHE A C 1
ATOM 754 O O . PHE A 1 92 ? -5.742 -4.532 2.067 1.00 98.75 92 PHE A O 1
ATOM 761 N N . GLU A 1 93 ? -4.879 -5.249 0.120 1.00 98.12 93 GLU A N 1
ATOM 762 C CA . GLU A 1 93 ? -5.237 -6.661 0.291 1.00 98.12 93 GLU A CA 1
ATOM 763 C C . GLU A 1 93 ? -4.492 -7.290 1.478 1.00 98.12 93 GLU A C 1
ATOM 765 O O . GLU A 1 93 ? -5.106 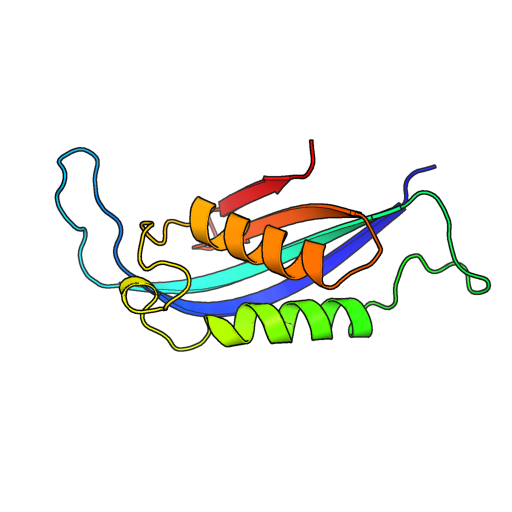-7.938 2.327 1.00 98.12 93 GLU A O 1
ATOM 770 N N . GLU A 1 94 ? -3.185 -7.047 1.600 1.00 98.38 94 GLU A N 1
ATOM 771 C CA . GLU A 1 94 ? -2.376 -7.581 2.698 1.00 98.38 94 GLU A CA 1
ATOM 772 C C . GLU A 1 94 ? -2.812 -7.053 4.067 1.00 98.38 94 GLU A C 1
ATOM 774 O O . GLU A 1 94 ? -2.873 -7.825 5.025 1.00 98.38 94 GLU A O 1
ATOM 779 N N . ILE A 1 95 ? -3.133 -5.760 4.176 1.00 98.38 95 ILE A N 1
ATOM 780 C CA . ILE A 1 95 ? -3.630 -5.182 5.431 1.00 98.38 95 ILE A CA 1
ATOM 781 C C . ILE A 1 95 ? -5.031 -5.709 5.735 1.00 98.38 95 ILE A C 1
ATOM 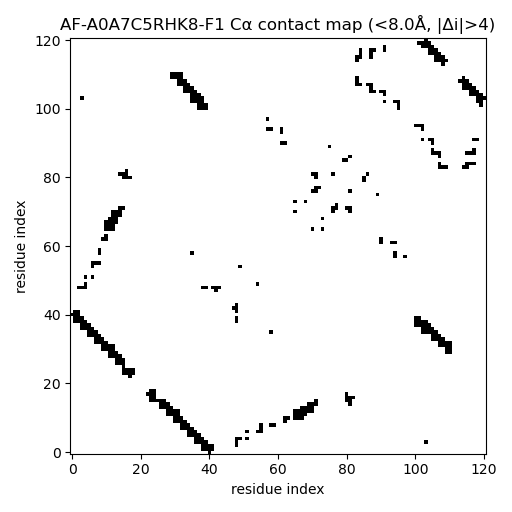783 O O . ILE A 1 95 ? -5.283 -6.111 6.869 1.00 98.38 95 ILE A O 1
ATOM 787 N N . SER A 1 96 ? -5.916 -5.775 4.735 1.00 98.00 96 SER A N 1
ATOM 788 C CA . SER A 1 96 ? -7.279 -6.304 4.904 1.00 98.00 96 SER A CA 1
ATOM 789 C C . SER A 1 96 ? -7.286 -7.743 5.429 1.00 98.00 96 SER A C 1
ATOM 791 O O . SER A 1 96 ? -8.161 -8.103 6.207 1.00 98.00 96 SER A O 1
ATOM 793 N N . ASN A 1 97 ? -6.287 -8.554 5.069 1.00 97.50 97 ASN A N 1
ATOM 794 C CA . ASN A 1 97 ? -6.135 -9.928 5.562 1.00 97.50 97 ASN A CA 1
ATOM 795 C C . ASN A 1 97 ? -5.569 -10.031 6.992 1.00 97.50 97 ASN A C 1
ATOM 797 O O . ASN A 1 97 ? -5.550 -11.120 7.565 1.00 97.50 97 ASN A O 1
ATOM 801 N N . ARG A 1 98 ? -5.063 -8.932 7.562 1.00 96.94 98 ARG A N 1
ATOM 802 C CA . ARG A 1 98 ? -4.382 -8.892 8.870 1.00 96.94 98 ARG A CA 1
ATOM 803 C C . ARG A 1 98 ? -5.179 -8.182 9.953 1.00 96.94 98 ARG A C 1
ATOM 805 O O . ARG A 1 98 ? -4.846 -8.316 11.126 1.00 96.94 98 ARG A O 1
ATOM 812 N N . ILE A 1 99 ? -6.206 -7.432 9.571 1.00 94.50 99 ILE A N 1
ATOM 813 C CA . ILE A 1 99 ? -7.026 -6.641 10.482 1.00 94.50 99 ILE A CA 1
ATOM 814 C C . ILE A 1 99 ? -8.475 -7.128 10.445 1.00 94.50 99 ILE A C 1
ATOM 816 O O . ILE A 1 99 ? -9.005 -7.488 9.400 1.00 94.50 99 ILE A O 1
ATOM 820 N N . SER A 1 100 ? -9.134 -7.147 11.602 1.00 91.12 100 SER A N 1
ATOM 821 C CA . SER A 1 100 ? -10.543 -7.555 11.721 1.00 91.12 100 SER A CA 1
ATOM 822 C C . SER A 1 100 ? -11.525 -6.497 11.203 1.00 91.12 100 SER A C 1
ATOM 824 O O . SER A 1 100 ? -12.692 -6.785 10.937 1.00 91.12 100 SER A O 1
ATOM 826 N N . MET A 1 101 ? -11.059 -5.258 11.083 1.00 92.69 101 MET A N 1
ATOM 827 C CA . MET A 1 101 ? -11.837 -4.103 10.656 1.00 92.69 101 MET A CA 1
ATOM 828 C C . MET A 1 101 ? -11.808 -3.950 9.138 1.00 92.69 101 MET A C 1
ATOM 830 O O . MET A 1 101 ? -10.964 -4.514 8.447 1.00 92.69 101 MET A O 1
ATOM 834 N N . LYS A 1 102 ? -12.706 -3.127 8.594 1.00 96.19 102 LYS A N 1
ATOM 835 C CA . LYS A 1 102 ? -12.664 -2.812 7.166 1.00 96.19 102 LYS A CA 1
ATOM 836 C C . LYS A 1 102 ? -11.591 -1.764 6.896 1.00 96.19 102 LYS A C 1
ATOM 838 O O . LYS A 1 102 ? -11.643 -0.670 7.461 1.00 96.19 102 LYS A O 1
ATOM 843 N N . VAL A 1 103 ? -10.674 -2.065 5.982 1.00 98.38 103 VAL A N 1
ATOM 844 C CA . VAL A 1 103 ? -9.854 -1.033 5.342 1.00 98.38 103 VAL A CA 1
ATOM 845 C C . VAL A 1 103 ? -10.785 -0.194 4.470 1.00 98.38 103 VAL A C 1
ATOM 847 O O . VAL A 1 103 ? -11.462 -0.715 3.589 1.00 98.38 103 VAL A O 1
ATOM 850 N N . ASP A 1 104 ? -10.881 1.099 4.760 1.00 98.38 104 ASP A N 1
ATOM 851 C CA . ASP A 1 104 ? -11.679 2.038 3.974 1.00 98.38 104 ASP A CA 1
ATOM 852 C C . ASP A 1 104 ? -10.958 2.331 2.660 1.00 98.38 104 ASP A C 1
ATOM 854 O O . ASP A 1 104 ? -11.515 2.101 1.586 1.00 98.38 104 ASP A O 1
ATOM 858 N N . TYR A 1 105 ? -9.692 2.748 2.766 1.00 98.75 105 TYR A N 1
ATOM 859 C CA . TYR A 1 105 ? -8.811 2.972 1.630 1.00 98.75 105 TYR A CA 1
ATOM 860 C C . TYR A 1 105 ? -7.326 2.821 1.982 1.00 98.75 105 TYR A C 1
ATOM 862 O O . TYR A 1 105 ? -6.908 3.011 3.127 1.00 98.75 105 TYR A O 1
ATOM 870 N N . VAL A 1 106 ? -6.523 2.563 0.952 1.00 98.88 106 VAL A N 1
ATOM 871 C CA . VAL A 1 106 ? -5.079 2.803 0.914 1.00 98.88 106 VAL A CA 1
ATOM 872 C C . VAL A 1 106 ? -4.811 3.867 -0.140 1.00 98.88 106 VAL A C 1
ATOM 874 O O . VAL A 1 106 ? -5.211 3.721 -1.293 1.00 98.88 106 VAL A O 1
ATOM 877 N N . LYS A 1 107 ? -4.130 4.939 0.255 1.00 98.81 107 LYS A N 1
ATOM 878 C CA . LYS A 1 107 ? -3.617 5.967 -0.646 1.00 98.81 107 LYS A CA 1
ATOM 879 C C . LYS A 1 107 ? -2.103 5.831 -0.725 1.00 98.81 107 LYS A C 1
ATOM 881 O O . LYS A 1 107 ? -1.429 5.884 0.301 1.00 98.81 107 LYS A O 1
ATOM 886 N N . LEU A 1 108 ? -1.583 5.666 -1.933 1.00 98.88 108 LEU A N 1
ATOM 887 C CA . LEU A 1 108 ? -0.152 5.592 -2.210 1.00 98.88 108 LEU A CA 1
ATOM 888 C C . LEU A 1 108 ? 0.244 6.815 -3.029 1.00 98.88 108 LEU A C 1
ATOM 890 O O . LEU A 1 108 ? -0.340 7.069 -4.077 1.00 98.88 108 LEU A O 1
ATOM 894 N N . TRP A 1 109 ? 1.245 7.539 -2.561 1.00 98.81 109 TRP A N 1
ATOM 895 C CA . TRP A 1 109 ? 1.913 8.604 -3.291 1.00 98.81 109 TRP A CA 1
ATOM 896 C C . TRP A 1 109 ? 3.245 8.076 -3.804 1.00 98.81 109 TRP A C 1
ATOM 898 O O . TRP A 1 109 ? 4.076 7.634 -3.007 1.00 98.81 109 TRP A O 1
ATOM 908 N N . GLU A 1 110 ? 3.424 8.105 -5.119 1.00 97.75 110 GLU A N 1
ATOM 909 C CA . GLU A 1 110 ? 4.689 7.771 -5.775 1.00 97.75 110 GLU A CA 1
ATOM 910 C C . GLU A 1 110 ? 5.666 8.950 -5.666 1.00 97.75 110 GLU A C 1
ATOM 912 O O . GLU A 1 110 ? 6.832 8.780 -5.317 1.00 97.75 110 GLU A O 1
ATOM 917 N N . THR A 1 111 ? 5.144 10.165 -5.837 1.00 97.00 111 THR A N 1
ATOM 918 C CA . THR A 1 111 ? 5.842 11.434 -5.598 1.00 97.00 111 THR A CA 1
ATOM 919 C C . THR A 1 111 ? 4.989 12.337 -4.705 1.00 97.00 111 THR A C 1
ATOM 921 O O . THR A 1 111 ? 3.891 11.966 -4.302 1.00 97.00 111 THR A O 1
ATOM 924 N N . GLU A 1 112 ? 5.448 13.553 -4.405 1.00 94.88 112 GLU A N 1
ATOM 925 C CA . GLU A 1 112 ? 4.622 14.543 -3.692 1.00 94.88 112 GLU A CA 1
ATOM 926 C C . GLU A 1 112 ? 3.387 15.000 -4.497 1.00 94.88 112 GLU A C 1
ATOM 928 O O . GLU A 1 112 ? 2.441 15.535 -3.921 1.00 94.88 112 GLU A O 1
ATOM 933 N N . GLU A 1 113 ? 3.379 14.774 -5.816 1.00 97.31 113 GLU A N 1
ATOM 934 C CA . GLU A 1 113 ? 2.361 15.279 -6.746 1.00 97.31 113 GLU A CA 1
ATOM 935 C C . GLU A 1 113 ? 1.443 14.180 -7.294 1.00 97.31 113 GLU A C 1
ATOM 937 O O . GLU A 1 113 ? 0.277 14.442 -7.599 1.00 97.31 113 GLU A O 1
ATOM 942 N N . PHE A 1 114 ? 1.945 12.947 -7.410 1.00 98.00 114 PHE A N 1
ATOM 943 C CA . PHE A 1 114 ? 1.232 11.844 -8.050 1.00 98.00 114 PHE A CA 1
ATOM 944 C C . PHE A 1 114 ? 0.928 10.729 -7.056 1.00 98.00 114 PHE A C 1
ATOM 946 O O . PHE A 1 114 ? 1.824 10.168 -6.418 1.00 98.00 114 PHE A O 1
ATOM 953 N N . GLY A 1 115 ? -0.353 10.385 -6.944 1.00 98.31 115 GLY A N 1
ATOM 954 C CA . GLY A 1 115 ? -0.811 9.327 -6.061 1.00 98.31 115 GLY A CA 1
ATOM 955 C C . GLY A 1 115 ? -2.105 8.677 -6.526 1.00 98.31 115 GLY A C 1
ATOM 956 O O . GLY A 1 115 ? -2.863 9.234 -7.319 1.00 98.31 115 GLY A O 1
ATOM 957 N N . VAL A 1 116 ? -2.350 7.485 -5.997 1.00 98.69 116 VAL A N 1
ATOM 958 C CA . VAL A 1 116 ? -3.504 6.636 -6.297 1.00 98.69 116 VAL A CA 1
ATOM 959 C C . VAL A 1 116 ? -4.241 6.267 -5.011 1.00 98.69 116 VAL A C 1
ATOM 961 O O . VAL A 1 116 ? -3.672 6.308 -3.917 1.00 98.69 116 VAL A O 1
ATOM 964 N N . ILE A 1 117 ? -5.515 5.897 -5.133 1.00 98.75 117 ILE A N 1
ATOM 965 C CA . ILE A 1 117 ? -6.332 5.397 -4.024 1.00 98.75 117 ILE A CA 1
ATOM 966 C C . ILE A 1 117 ? -6.945 4.062 -4.439 1.00 98.75 117 ILE A C 1
ATOM 968 O O . ILE A 1 117 ? -7.551 3.967 -5.503 1.00 98.75 117 ILE A O 1
ATOM 972 N N . VAL A 1 118 ? -6.828 3.060 -3.572 1.00 98.69 118 VAL A N 1
ATOM 973 C CA . VAL A 1 118 ? -7.605 1.817 -3.624 1.00 98.69 118 VAL A CA 1
ATOM 974 C C . VAL A 1 118 ? -8.549 1.819 -2.430 1.00 98.69 118 VAL A C 1
ATOM 976 O O . VAL A 1 118 ? -8.096 1.976 -1.297 1.00 98.69 118 VAL A O 1
ATOM 979 N N . SER A 1 119 ? -9.852 1.679 -2.666 1.00 97.38 119 SER A N 1
ATOM 980 C CA . SER A 1 119 ? -10.890 1.725 -1.630 1.00 97.38 119 SER A CA 1
ATOM 981 C C . SER A 1 119 ? -11.796 0.495 -1.660 1.00 97.38 119 SER A C 1
ATOM 983 O O . SER A 1 119 ? -11.815 -0.259 -2.628 1.00 97.38 119 SER A O 1
ATOM 985 N N . SER A 1 120 ? -12.534 0.289 -0.568 1.00 88.50 120 SER A N 1
ATOM 986 C CA . SER A 1 120 ? -13.464 -0.839 -0.370 1.00 88.50 120 SER A CA 1
ATOM 987 C C . SER A 1 120 ? -14.883 -0.615 -0.914 1.00 88.50 120 SER A C 1
ATOM 989 O O . SER A 1 120 ? -15.795 -1.345 -0.517 1.00 88.50 120 SER A O 1
ATOM 991 N N . ASP A 1 121 ? -15.082 0.412 -1.740 1.00 79.25 121 ASP A N 1
ATOM 992 C CA . ASP A 1 121 ? -16.391 0.788 -2.289 1.00 79.25 121 ASP A CA 1
ATOM 993 C C . ASP A 1 121 ? -16.668 0.122 -3.648 1.00 79.25 121 ASP A C 1
ATOM 995 O O . ASP A 1 121 ? -15.694 -0.156 -4.387 1.00 79.25 121 ASP A O 1
#

pLDDT: mean 97.02, std 2.72, range [79.25, 98.88]

Sequence (121 aa):
MIYRVVVKSSFSSAHRVKLPNDEWEPLHGHNYNVEVCVRGDTLDKNGMLIDFFELREIISEVISKLNYSYLNENKFFKDTVPTAENIAKFIFEEISNRISMKVDYVKLWETEEFGVIVSSD

Nearest PDB structures (foldseek):
  2oba-assembly1_D  TM=8.846E-01  e=2.579E-11  Pseudomonas aeruginosa
  4ntk-assembly1_F  TM=8.776E-01  e=4.562E-11  Escherichia coli K-12
  4ntm-assembly1_C  TM=8.949E-01  e=1.620E-10  Escherichia coli K-12
  3qn9-assembly1_A  TM=8.808E-01  e=2.689E-10  Escherichia coli BL21(DE3)
  3d7j-assembly1_D  TM=8.759E-01  e=2.130E-08  Streptomyces coelicolor

Solvent-accessible surface area (backbone atoms only — not comparable to full-atom values): 6899 Å² total; per-residue (Å²): 111,81,47,77,51,75,50,76,52,72,41,36,34,31,38,48,43,71,44,98,84,73,45,70,53,74,83,45,68,38,69,28,39,38,38,41,30,35,38,47,70,67,59,49,100,85,69,42,79,70,59,71,65,61,55,46,50,56,51,49,62,58,47,56,78,48,40,80,33,55,41,62,77,33,82,91,24,70,91,46,68,57,38,68,61,53,48,25,42,51,52,42,54,58,48,45,77,74,43,97,57,47,52,43,34,21,34,30,24,56,48,101,86,48,67,42,75,41,62,73,122

Mean predicted aligned error: 2.63 Å